Protein AF-A0A966SZX9-F1 (afdb_monomer)

pLDDT: mean 75.51, std 13.99, range [46.88, 98.06]

Mean predicted aligned error: 14.28 Å

Foldseek 3Di:
DDDPDPPPDDDPDDDPCCVVPDPDPPPVVVVVVVVVVVVVVVVVVVVVQVVCCVVPVDHSVVVVVD

Sequence (66 aa):
MPNSDPAFQYEPLERFGEGLTTRRPWNTAALRGVEQLNGRVAMLGFAAALVGELISGHGPAGQVLA

Solvent-accessible surface area (backbone atoms only — not comparable to full-atom values): 4328 Å² total; per-residue (Å²): 140,82,87,84,70,79,79,80,78,75,75,80,83,73,60,90,57,48,88,78,73,47,89,67,80,73,69,59,76,60,47,58,55,53,52,53,50,52,52,52,52,48,54,50,53,50,52,49,37,53,52,47,21,72,76,65,76,43,55,62,71,62,69,73,76,105

Radius of gyration: 23.75 Å; Cα contacts (8 Å, |Δi|>4): 13; chains: 1; bounding box: 46×47×51 Å

Nearest PDB structures (foldseek):
  7xqp-assembly1_6  TM=8.351E-01  e=4.774E+00  Physcomitrium patens

Secondary structure (DSSP, 8-state):
---------PPP-PPTTHHHHS-PPP-HHHHHHHHHHHHHHHHHHHHHHHHHHHHHSS-HHHHH--

Structure (mmCIF, N/CA/C/O backbone):
data_AF-A0A966SZX9-F1
#
_entry.id   AF-A0A966SZX9-F1
#
loop_
_atom_site.group_PDB
_atom_site.id
_atom_site.type_symbol
_atom_site.label_atom_id
_atom_site.label_alt_id
_atom_site.label_comp_id
_atom_site.label_asym_id
_atom_site.label_entity_id
_atom_site.label_seq_id
_atom_site.pdbx_PDB_ins_code
_atom_site.Cartn_x
_atom_site.Cartn_y
_atom_site.Cartn_z
_atom_site.occupancy
_atom_site.B_iso_or_equiv
_atom_site.auth_seq_id
_atom_site.auth_comp_id
_atom_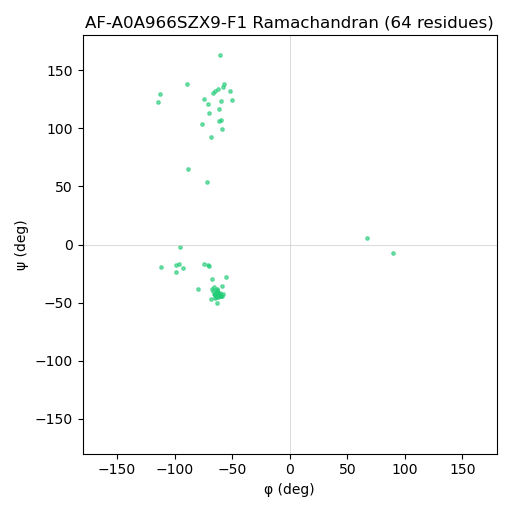site.auth_asym_id
_atom_site.auth_atom_id
_atom_site.pdbx_PDB_model_num
ATOM 1 N N . MET A 1 1 ? 23.052 -38.206 -30.583 1.00 56.16 1 MET A N 1
ATOM 2 C CA . MET A 1 1 ? 22.808 -37.310 -29.436 1.00 56.16 1 MET A CA 1
ATOM 3 C C . MET A 1 1 ? 23.078 -35.881 -29.883 1.00 56.16 1 MET A C 1
ATOM 5 O O . MET A 1 1 ? 24.204 -35.637 -30.301 1.00 56.16 1 MET A O 1
ATOM 9 N N . PRO A 1 2 ? 22.111 -34.956 -29.818 1.00 48.69 2 PRO A N 1
ATOM 10 C CA . PRO A 1 2 ? 22.429 -33.547 -29.657 1.00 48.69 2 PRO A CA 1
ATOM 11 C C . PRO A 1 2 ? 21.907 -33.066 -28.302 1.00 48.69 2 PRO A C 1
ATOM 13 O O . PRO A 1 2 ? 20.735 -33.218 -27.968 1.00 48.69 2 PRO A O 1
ATOM 16 N N . ASN A 1 3 ? 22.839 -32.549 -27.514 1.00 57.44 3 ASN A N 1
ATOM 17 C CA . ASN A 1 3 ? 22.629 -31.996 -26.192 1.00 57.44 3 ASN A CA 1
ATOM 18 C C . ASN A 1 3 ? 21.849 -30.677 -26.320 1.00 57.44 3 ASN A C 1
ATOM 20 O O . ASN A 1 3 ? 22.349 -29.720 -26.909 1.00 57.44 3 ASN A O 1
ATOM 24 N N . SER A 1 4 ? 20.612 -30.644 -25.832 1.00 63.12 4 SER A N 1
ATOM 25 C CA . SER A 1 4 ? 19.769 -29.449 -25.786 1.00 63.12 4 SER A CA 1
ATOM 26 C C . SER A 1 4 ? 20.019 -28.693 -24.483 1.00 63.12 4 SER A C 1
ATOM 28 O O . SER A 1 4 ? 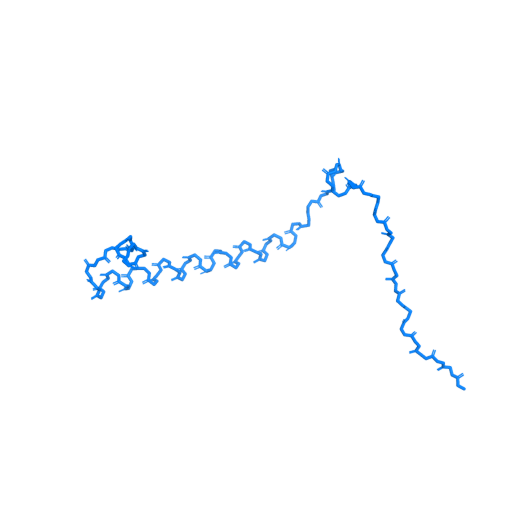19.134 -28.609 -23.633 1.00 63.12 4 SER A O 1
ATOM 30 N N . ASP A 1 5 ? 21.234 -28.174 -24.316 1.00 67.69 5 ASP A N 1
ATOM 31 C CA . ASP A 1 5 ? 21.501 -27.213 -23.249 1.00 67.69 5 ASP A CA 1
ATOM 32 C C . ASP A 1 5 ? 20.887 -25.868 -23.662 1.00 67.69 5 ASP A C 1
ATOM 34 O O . ASP A 1 5 ? 21.175 -25.380 -24.762 1.00 67.69 5 ASP A O 1
ATOM 38 N N . PRO A 1 6 ? 20.016 -25.253 -22.838 1.00 67.00 6 PRO A N 1
ATOM 39 C CA . PRO A 1 6 ? 19.510 -23.925 -23.132 1.00 67.00 6 PRO A CA 1
ATOM 40 C C . PRO A 1 6 ? 20.710 -22.984 -23.168 1.00 67.00 6 PRO A C 1
ATOM 42 O O . PRO A 1 6 ? 21.412 -22.821 -22.171 1.00 67.00 6 PRO A O 1
ATOM 45 N N . ALA A 1 7 ? 20.975 -22.399 -24.336 1.00 70.56 7 ALA A N 1
ATOM 46 C CA . ALA A 1 7 ? 22.016 -21.400 -24.494 1.00 70.56 7 ALA A CA 1
ATOM 47 C C . ALA A 1 7 ? 21.692 -20.234 -23.554 1.00 70.56 7 ALA A C 1
ATOM 49 O O . ALA A 1 7 ? 20.820 -19.415 -23.848 1.00 70.56 7 ALA A O 1
ATOM 50 N N . PHE A 1 8 ? 22.348 -20.200 -22.393 1.00 68.31 8 PHE A N 1
ATOM 51 C CA . PHE A 1 8 ? 22.246 -19.094 -21.458 1.00 68.31 8 PHE A CA 1
ATOM 52 C C . PHE A 1 8 ? 22.718 -17.839 -22.189 1.00 68.31 8 PHE A C 1
ATOM 54 O O . PHE A 1 8 ? 23.901 -17.688 -22.498 1.00 68.31 8 PHE A O 1
ATOM 61 N N . GLN A 1 9 ? 21.772 -16.962 -22.526 1.00 70.25 9 GLN A N 1
ATOM 62 C CA . GLN A 1 9 ? 22.090 -15.650 -23.066 1.00 70.25 9 GLN A CA 1
ATOM 63 C C . GLN A 1 9 ? 22.555 -14.793 -21.899 1.00 70.25 9 GLN A C 1
ATOM 65 O O . GLN A 1 9 ? 21.763 -14.385 -21.051 1.00 70.25 9 GLN A O 1
ATOM 70 N N . TYR A 1 10 ? 23.864 -14.591 -21.821 1.00 71.19 10 TYR A N 1
ATOM 71 C CA . TYR A 1 10 ? 24.440 -13.656 -20.874 1.00 71.19 10 TYR A CA 1
ATOM 72 C C . TYR A 1 10 ? 24.105 -12.241 -21.331 1.00 71.19 10 TYR A C 1
ATOM 74 O O . TYR A 1 10 ? 24.475 -11.839 -22.435 1.00 71.19 10 TYR A O 1
ATOM 82 N N . GLU A 1 11 ? 23.419 -11.492 -20.473 1.00 70.25 11 GLU A N 1
ATOM 83 C CA . GLU A 1 11 ? 23.269 -10.056 -20.668 1.00 70.25 11 GLU A CA 1
ATOM 84 C C . GLU A 1 11 ? 24.671 -9.419 -20.622 1.00 70.25 11 GLU A C 1
ATOM 86 O O . GLU A 1 11 ? 25.468 -9.773 -19.740 1.00 70.25 11 GLU A O 1
ATOM 91 N N . PRO A 1 12 ? 25.021 -8.522 -21.560 1.00 76.94 12 PRO A N 1
ATOM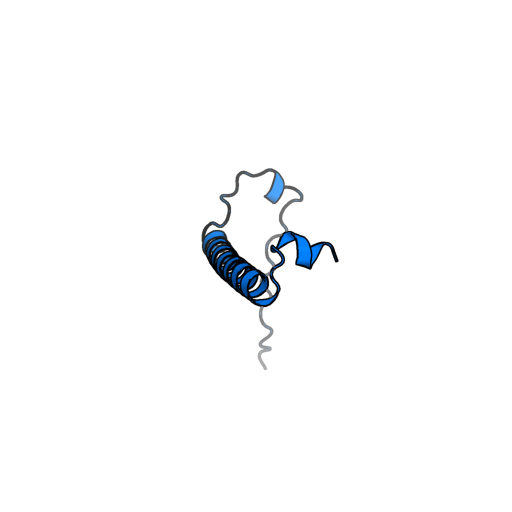 92 C CA . PRO A 1 12 ? 26.292 -7.815 -21.520 1.00 76.94 12 PRO A CA 1
ATOM 93 C C . PRO A 1 12 ? 26.501 -7.154 -20.155 1.00 76.94 12 PRO A C 1
ATOM 95 O O . PRO A 1 12 ? 25.611 -6.481 -19.637 1.00 76.94 12 PRO A O 1
ATOM 98 N N . LEU A 1 13 ? 27.685 -7.348 -19.568 1.00 71.94 13 LEU A N 1
ATOM 99 C CA . LEU A 1 13 ? 28.034 -6.763 -18.277 1.00 71.94 13 LEU A CA 1
ATOM 100 C C . LEU A 1 13 ? 27.982 -5.231 -18.390 1.00 71.94 13 LEU A C 1
ATOM 102 O O . LEU A 1 13 ? 28.864 -4.628 -19.007 1.00 71.94 13 LEU A O 1
ATOM 106 N N . GLU A 1 14 ? 26.950 -4.607 -17.817 1.00 67.88 14 GLU A N 1
ATOM 107 C CA . GLU A 1 14 ? 26.842 -3.148 -17.784 1.00 67.88 14 GLU A CA 1
ATOM 108 C C . GLU A 1 14 ? 28.071 -2.555 -17.090 1.00 67.88 14 GLU A C 1
ATOM 110 O O . GLU A 1 14 ? 28.520 -3.040 -16.043 1.00 67.88 14 GLU A O 1
ATOM 115 N N . ARG A 1 15 ? 28.638 -1.487 -17.662 1.00 76.62 15 ARG A N 1
ATOM 116 C CA . ARG A 1 15 ? 29.758 -0.802 -17.023 1.00 76.62 15 ARG A CA 1
ATOM 117 C C . ARG A 1 15 ? 29.254 -0.197 -15.711 1.00 76.62 15 ARG A C 1
ATOM 119 O O . ARG A 1 15 ? 28.214 0.459 -15.673 1.00 76.62 15 ARG A O 1
ATOM 126 N N . PHE A 1 16 ? 29.995 -0.407 -14.623 1.00 72.75 16 PHE A N 1
ATOM 127 C CA . PHE A 1 16 ? 29.620 0.104 -13.304 1.00 72.75 16 PHE A CA 1
ATOM 128 C C . PHE A 1 16 ? 29.279 1.603 -13.363 1.00 72.75 16 PHE A C 1
ATOM 130 O O . PHE A 1 16 ? 30.077 2.413 -13.835 1.00 72.75 16 PHE A O 1
ATOM 137 N N . GLY A 1 17 ? 28.078 1.957 -12.897 1.00 68.62 17 GLY A N 1
ATOM 138 C CA . GLY A 1 17 ? 27.573 3.331 -12.883 1.00 68.62 17 GLY A CA 1
ATOM 139 C C . GLY A 1 17 ? 26.812 3.764 -14.137 1.00 68.62 17 GLY A C 1
ATOM 140 O O . GLY A 1 17 ? 26.196 4.826 -14.112 1.00 68.62 17 GLY A O 1
ATOM 141 N N . GLU A 1 18 ? 26.774 2.969 -15.207 1.00 73.19 18 GLU A N 1
ATOM 142 C CA . GLU A 1 18 ? 26.083 3.339 -16.448 1.00 73.19 18 GLU A CA 1
ATOM 143 C C . GLU A 1 18 ? 24.567 3.506 -16.241 1.00 73.19 18 GLU A C 1
ATOM 145 O O . GLU A 1 18 ? 23.998 4.488 -16.712 1.00 73.19 18 GLU A O 1
ATOM 150 N N . GLY A 1 19 ? 23.936 2.651 -15.428 1.00 66.50 19 GLY A N 1
ATOM 151 C CA . GLY A 1 19 ? 22.531 2.797 -15.020 1.00 66.50 19 GLY A CA 1
ATOM 152 C C . GLY A 1 19 ? 22.241 3.964 -14.059 1.00 66.50 19 GLY A C 1
ATOM 153 O O . GLY A 1 19 ? 21.095 4.386 -13.950 1.00 66.50 19 GLY A O 1
ATOM 154 N N . LEU A 1 20 ? 23.264 4.509 -13.385 1.00 69.50 20 LEU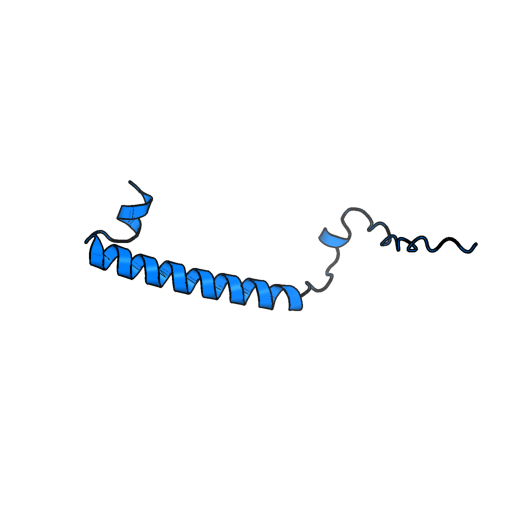 A N 1
ATOM 155 C CA . LEU A 1 20 ? 23.135 5.624 -12.428 1.00 69.50 20 LEU A CA 1
ATOM 156 C C . LEU A 1 20 ? 23.496 6.987 -13.039 1.00 69.50 20 LEU A C 1
ATOM 158 O O . LEU A 1 20 ? 23.075 8.024 -12.532 1.00 69.50 20 LEU A O 1
ATOM 162 N N . THR A 1 21 ? 24.305 6.993 -14.102 1.00 69.88 21 THR A N 1
ATOM 163 C CA . THR A 1 21 ? 24.872 8.207 -14.717 1.00 69.88 21 THR A CA 1
ATOM 164 C C . THR A 1 21 ? 24.317 8.497 -16.109 1.00 69.88 21 THR A C 1
ATOM 166 O O . THR A 1 21 ? 24.375 9.638 -16.568 1.00 69.88 21 THR A O 1
ATOM 169 N N . THR A 1 22 ? 23.730 7.501 -16.779 1.00 68.00 22 THR A N 1
ATOM 170 C CA . THR A 1 22 ? 23.079 7.683 -18.080 1.00 68.00 22 THR A CA 1
ATOM 171 C C . THR A 1 22 ? 21.615 8.062 -17.895 1.00 68.00 22 THR A C 1
ATOM 173 O O . THR A 1 22 ? 20.893 7.444 -17.116 1.00 68.00 22 THR A O 1
ATOM 176 N N . ARG A 1 23 ? 21.127 9.025 -18.689 1.00 61.53 23 ARG A N 1
ATOM 177 C CA . ARG A 1 23 ? 19.691 9.334 -18.833 1.00 61.53 23 ARG A CA 1
ATOM 178 C C . ARG A 1 23 ? 18.958 8.235 -19.618 1.00 61.53 23 ARG A C 1
ATOM 180 O O . ARG A 1 23 ? 18.340 8.521 -20.643 1.00 61.53 23 ARG A O 1
ATOM 187 N N . ARG A 1 24 ? 19.059 6.968 -19.202 1.00 68.12 24 ARG A N 1
ATOM 188 C CA . ARG A 1 24 ? 18.243 5.912 -19.810 1.00 68.12 24 ARG A CA 1
ATOM 189 C C . ARG A 1 24 ? 16.781 6.203 -19.449 1.00 68.12 24 ARG A C 1
ATOM 191 O O . ARG A 1 24 ? 16.505 6.492 -18.283 1.00 68.12 24 ARG A O 1
ATOM 198 N N . PRO A 1 25 ? 15.850 6.199 -20.419 1.00 67.19 25 PRO A N 1
ATOM 199 C CA . PRO A 1 25 ? 14.444 6.417 -20.119 1.00 67.19 25 PRO A CA 1
ATOM 200 C C . PRO A 1 25 ? 13.986 5.323 -19.156 1.00 67.19 25 PRO A C 1
ATOM 202 O O . PRO A 1 25 ? 14.147 4.134 -19.434 1.00 67.19 25 PRO A O 1
ATOM 205 N N . TRP A 1 26 ? 13.458 5.730 -18.002 1.00 68.81 26 TRP A N 1
ATOM 206 C CA . TRP A 1 26 ? 12.916 4.791 -17.030 1.00 68.81 26 TRP A CA 1
ATOM 207 C C . TRP A 1 26 ? 11.827 3.952 -17.696 1.00 68.81 26 TRP A C 1
ATOM 209 O O . TRP A 1 26 ? 11.014 4.482 -18.457 1.00 68.81 26 TRP A O 1
ATOM 219 N N . ASN A 1 27 ? 11.793 2.649 -17.419 1.00 68.25 27 ASN A N 1
ATOM 220 C CA . ASN A 1 27 ? 10.758 1.779 -17.958 1.00 68.25 27 ASN A CA 1
ATOM 221 C C . ASN A 1 27 ? 9.399 2.143 -17.327 1.00 68.25 27 ASN A C 1
ATOM 223 O O . ASN A 1 27 ? 9.022 1.656 -16.261 1.00 68.25 27 ASN A O 1
ATOM 227 N N . THR A 1 28 ? 8.657 3.028 -17.991 1.00 67.94 28 THR A N 1
ATOM 228 C CA . THR A 1 28 ? 7.356 3.527 -17.529 1.00 67.94 28 THR A CA 1
ATOM 229 C C . THR A 1 28 ? 6.249 2.480 -17.611 1.00 67.94 28 THR A C 1
ATOM 231 O O . THR A 1 28 ? 5.231 2.609 -16.931 1.00 67.94 28 THR A O 1
ATOM 234 N N . ALA A 1 29 ? 6.448 1.405 -18.381 1.00 69.88 29 ALA A N 1
ATOM 235 C CA . ALA A 1 29 ? 5.508 0.290 -18.411 1.00 69.88 29 ALA A CA 1
ATOM 236 C C . ALA A 1 29 ? 5.463 -0.430 -17.054 1.00 69.88 29 ALA A C 1
ATOM 238 O O . ALA A 1 29 ? 4.381 -0.798 -16.596 1.00 69.88 29 ALA A O 1
ATOM 239 N N . ALA A 1 30 ? 6.609 -0.552 -16.374 1.00 69.62 30 ALA A N 1
ATOM 240 C CA . ALA A 1 30 ? 6.669 -1.083 -15.016 1.00 69.62 30 ALA A CA 1
ATOM 241 C C . ALA A 1 30 ? 5.997 -0.138 -14.000 1.00 69.62 30 ALA A C 1
ATOM 243 O O . ALA A 1 30 ? 5.278 -0.610 -13.122 1.00 69.62 30 ALA A O 1
ATOM 244 N N . LEU A 1 31 ? 6.146 1.187 -14.156 1.00 77.94 31 LEU A N 1
ATOM 245 C CA . LEU A 1 31 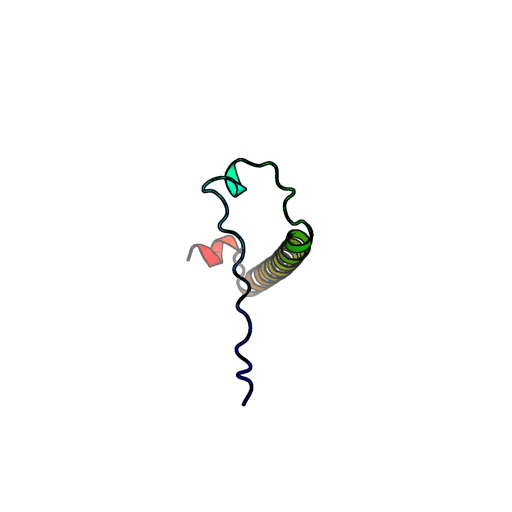? 5.549 2.184 -13.249 1.00 77.94 31 LEU A CA 1
ATOM 246 C C . LEU A 1 31 ? 4.025 2.061 -13.157 1.00 77.94 31 LEU A C 1
ATOM 248 O O . LEU A 1 31 ? 3.484 2.055 -12.055 1.00 77.94 31 LEU A O 1
ATOM 252 N N . ARG A 1 32 ? 3.335 1.857 -14.285 1.00 83.94 32 ARG A N 1
ATOM 253 C CA . ARG A 1 32 ? 1.865 1.750 -14.310 1.00 83.94 32 ARG A CA 1
ATOM 254 C C . ARG A 1 32 ? 1.332 0.609 -13.437 1.00 83.94 32 ARG A C 1
ATOM 256 O O . ARG A 1 32 ? 0.248 0.717 -12.864 1.00 83.94 32 ARG A O 1
ATOM 263 N N . GLY A 1 33 ? 2.056 -0.509 -13.371 1.00 87.38 33 GLY A N 1
ATOM 264 C CA . GLY A 1 33 ? 1.678 -1.645 -12.527 1.00 87.38 33 GLY A CA 1
ATOM 265 C C . GLY A 1 33 ? 1.809 -1.308 -11.043 1.00 87.38 33 GLY A C 1
ATOM 266 O O . GLY A 1 33 ? 0.877 -1.533 -10.271 1.00 87.38 33 GLY A O 1
ATOM 267 N N . VAL A 1 34 ? 2.940 -0.708 -10.670 1.00 88.44 34 VAL A N 1
ATOM 268 C CA . VAL A 1 34 ? 3.242 -0.322 -9.285 1.00 88.44 34 VAL A CA 1
ATOM 269 C C . VAL A 1 34 ? 2.289 0.773 -8.798 1.00 88.44 34 VAL A C 1
ATOM 271 O O . VAL A 1 34 ? 1.755 0.674 -7.699 1.00 88.44 34 VAL A O 1
ATOM 274 N N . GLU A 1 35 ? 1.999 1.776 -9.628 1.00 91.62 35 GLU A N 1
ATOM 275 C CA . GLU A 1 35 ? 1.069 2.866 -9.306 1.00 91.62 35 GLU A CA 1
ATOM 276 C C . GLU A 1 35 ? -0.355 2.359 -9.054 1.00 91.62 35 GLU A C 1
ATOM 278 O O . GLU A 1 35 ? -0.981 2.731 -8.061 1.00 91.62 35 GLU A O 1
ATOM 283 N N . GLN A 1 36 ? -0.862 1.465 -9.909 1.00 94.50 36 GLN A N 1
ATOM 284 C CA . GLN A 1 36 ? -2.192 0.882 -9.718 1.00 94.50 36 GLN A CA 1
ATOM 285 C C . GLN A 1 36 ? -2.263 -0.010 -8.479 1.00 94.50 36 GLN A C 1
ATOM 287 O O . GLN A 1 36 ? -3.266 0.025 -7.764 1.00 94.50 36 GLN A O 1
ATOM 292 N N . LEU A 1 37 ? -1.223 -0.808 -8.218 1.00 95.19 37 LEU A N 1
ATOM 293 C CA . LEU A 1 37 ? -1.164 -1.646 -7.025 1.00 95.19 37 LEU A CA 1
ATOM 294 C C . LEU A 1 37 ? -1.155 -0.781 -5.761 1.00 95.19 37 LEU A C 1
ATOM 296 O O . LEU A 1 37 ? -1.994 -0.979 -4.884 1.00 95.19 37 LEU A O 1
ATOM 300 N N . ASN A 1 38 ? -0.276 0.221 -5.709 1.00 96.06 38 ASN A N 1
ATOM 301 C CA . ASN A 1 38 ? -0.177 1.149 -4.586 1.00 96.06 38 ASN A CA 1
ATOM 302 C C . ASN A 1 38 ? -1.497 1.893 -4.356 1.00 96.06 38 ASN A C 1
ATOM 304 O O . ASN A 1 38 ? -1.966 1.969 -3.223 1.00 96.06 38 ASN A O 1
ATOM 308 N N . GLY A 1 39 ? -2.140 2.378 -5.423 1.00 97.06 39 GLY A N 1
ATOM 309 C CA . GLY A 1 39 ? -3.439 3.042 -5.330 1.00 97.06 39 GLY A CA 1
ATOM 310 C C . GLY A 1 39 ? -4.532 2.137 -4.753 1.00 97.06 39 GLY A C 1
ATOM 311 O O . GLY A 1 39 ? -5.273 2.553 -3.865 1.00 97.06 39 GLY A O 1
ATOM 312 N N . ARG A 1 40 ? -4.609 0.874 -5.194 1.00 98.06 40 ARG A N 1
ATOM 313 C CA . ARG A 1 40 ? -5.588 -0.100 -4.673 1.00 98.06 40 ARG A CA 1
ATOM 314 C C . ARG A 1 40 ? -5.343 -0.434 -3.205 1.00 98.06 40 ARG A C 1
ATOM 316 O O . ARG A 1 40 ? -6.291 -0.471 -2.425 1.00 98.06 40 ARG A O 1
ATOM 323 N N . VAL A 1 41 ? -4.085 -0.649 -2.824 1.00 97.62 41 VAL A N 1
ATOM 324 C CA . VAL A 1 41 ? -3.708 -0.916 -1.428 1.00 97.62 41 VAL A CA 1
ATOM 325 C C . VAL A 1 41 ? -4.046 0.286 -0.543 1.00 97.62 41 VAL A C 1
ATOM 327 O O . VAL A 1 41 ? -4.604 0.100 0.535 1.00 97.62 41 VAL A O 1
ATOM 330 N N . ALA A 1 42 ? -3.806 1.511 -1.017 1.00 96.75 42 ALA A N 1
ATOM 331 C CA . ALA A 1 42 ? -4.174 2.725 -0.295 1.00 96.75 42 ALA A CA 1
ATOM 332 C C . ALA A 1 42 ? -5.694 2.838 -0.069 1.00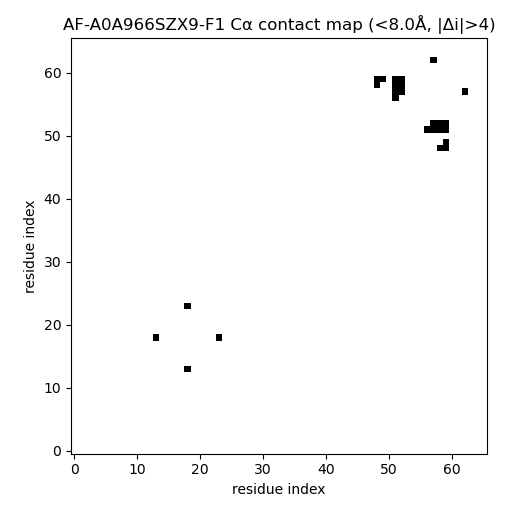 96.75 42 ALA A C 1
ATOM 334 O O . ALA A 1 42 ? -6.122 3.140 1.043 1.00 96.75 42 ALA A O 1
ATOM 335 N N . MET A 1 43 ? -6.517 2.538 -1.083 1.00 98.06 43 MET A N 1
ATOM 336 C CA . MET A 1 43 ? -7.983 2.534 -0.942 1.00 98.06 43 MET A CA 1
ATOM 337 C C . MET A 1 43 ? -8.461 1.506 0.091 1.00 98.06 43 MET A C 1
ATOM 339 O O . MET A 1 43 ? -9.325 1.819 0.910 1.00 98.06 43 MET A O 1
ATOM 343 N N . LEU A 1 44 ? -7.886 0.299 0.082 1.00 97.06 44 LEU A N 1
ATOM 344 C CA . LEU A 1 44 ? -8.201 -0.741 1.065 1.00 97.06 44 LEU A CA 1
ATOM 345 C C . LEU A 1 44 ? -7.790 -0.328 2.482 1.00 97.06 44 LEU A C 1
ATOM 347 O O . LEU A 1 44 ? -8.584 -0.480 3.406 1.00 97.06 44 LEU A O 1
ATOM 351 N N . GLY A 1 45 ? -6.586 0.227 2.649 1.00 93.00 45 GLY A N 1
ATOM 352 C CA . GLY A 1 45 ? -6.106 0.7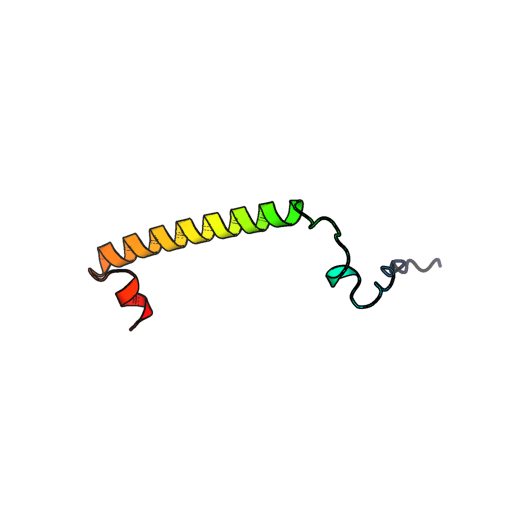22 3.940 1.00 93.00 45 GLY A CA 1
ATOM 353 C C . GLY A 1 45 ? -6.994 1.833 4.502 1.00 93.00 45 GLY A C 1
ATOM 354 O O . GLY A 1 45 ? -7.344 1.806 5.678 1.00 93.00 45 GLY A O 1
ATOM 355 N N . PHE A 1 46 ? -7.435 2.762 3.652 1.00 93.50 46 PHE A N 1
ATOM 356 C CA . PHE A 1 46 ? -8.368 3.816 4.044 1.00 93.50 46 PHE A CA 1
ATOM 357 C C . PHE A 1 46 ? -9.744 3.264 4.445 1.00 93.50 46 PHE A C 1
ATOM 359 O O . PHE A 1 46 ? -10.273 3.627 5.494 1.00 93.50 46 PHE A O 1
ATOM 366 N N . ALA A 1 47 ? -10.313 2.349 3.656 1.00 95.12 47 ALA A N 1
ATOM 367 C CA . ALA A 1 47 ? -11.592 1.724 3.986 1.00 95.12 47 ALA A CA 1
ATOM 368 C C . ALA A 1 47 ? -11.522 0.935 5.306 1.00 95.12 47 ALA A C 1
ATOM 370 O O . ALA A 1 47 ? -12.420 1.042 6.140 1.00 95.12 47 ALA A O 1
ATOM 371 N N . ALA A 1 48 ? -10.436 0.189 5.522 1.00 90.81 48 ALA A N 1
ATOM 372 C CA . ALA A 1 48 ? -10.199 -0.541 6.762 1.00 90.81 48 ALA A CA 1
ATOM 373 C C . ALA A 1 48 ? -10.061 0.402 7.968 1.00 90.81 48 ALA A C 1
ATOM 375 O O . ALA A 1 48 ? -10.629 0.117 9.018 1.00 90.81 48 ALA A O 1
ATOM 376 N N . ALA A 1 49 ? -9.376 1.539 7.807 1.00 88.38 49 ALA A N 1
ATOM 377 C CA . ALA A 1 49 ? -9.257 2.560 8.846 1.00 88.38 49 ALA A CA 1
ATOM 378 C C . ALA A 1 49 ? -10.622 3.134 9.260 1.00 88.38 49 ALA A C 1
ATOM 380 O O . ALA A 1 49 ? -10.903 3.218 10.452 1.00 88.38 49 ALA A O 1
ATOM 381 N N . LEU A 1 50 ? -11.497 3.453 8.297 1.00 88.56 50 LEU A N 1
ATOM 382 C CA . LEU A 1 50 ? -12.852 3.945 8.583 1.00 88.56 50 LEU A CA 1
ATOM 383 C C . LEU A 1 50 ? -13.706 2.908 9.322 1.00 88.56 50 LEU A C 1
ATOM 385 O O . LEU A 1 50 ? -14.399 3.240 10.281 1.00 88.56 50 LEU A O 1
ATOM 389 N N . VAL A 1 51 ? -13.661 1.646 8.886 1.00 90.00 51 VAL A N 1
ATOM 390 C CA . VAL A 1 51 ? -14.386 0.553 9.554 1.00 90.00 51 VAL A CA 1
ATOM 391 C C . VAL A 1 51 ? -13.835 0.326 10.963 1.00 90.00 51 VAL A C 1
ATOM 393 O O . VAL A 1 51 ? -14.608 0.169 11.907 1.00 90.00 51 VAL A O 1
ATOM 396 N N . GLY A 1 52 ? -12.511 0.351 11.122 1.00 84.62 52 GLY A N 1
ATOM 397 C CA . GLY A 1 52 ? -11.845 0.239 12.415 1.00 84.62 52 GLY A CA 1
ATOM 398 C C . GLY A 1 52 ? -12.251 1.359 13.370 1.00 84.62 52 GLY A C 1
ATOM 399 O O . GLY A 1 52 ? -12.574 1.083 14.524 1.00 84.62 52 GLY A O 1
ATOM 400 N N . GLU A 1 53 ? -12.301 2.601 12.896 1.00 85.81 53 GLU A N 1
ATOM 401 C CA . GLU A 1 53 ? -12.756 3.753 13.678 1.00 85.81 53 GLU A CA 1
ATOM 402 C C . GLU A 1 53 ? -14.233 3.627 14.068 1.00 85.81 53 GLU A C 1
ATOM 404 O O . GLU A 1 53 ? -14.578 3.836 15.229 1.00 85.81 53 GLU A O 1
ATOM 409 N N . LEU A 1 54 ? -15.097 3.189 13.147 1.00 85.81 54 LEU A N 1
ATOM 410 C CA . LEU A 1 54 ? -16.524 3.003 13.418 1.00 85.81 54 LEU A CA 1
ATOM 411 C C . LEU A 1 54 ? -16.789 1.938 14.495 1.00 85.81 54 LEU A C 1
ATOM 413 O O . LEU A 1 54 ? -17.690 2.103 15.314 1.00 85.81 54 LEU A O 1
ATOM 417 N N . ILE A 1 55 ? -16.019 0.846 14.496 1.00 86.19 55 ILE A N 1
ATOM 418 C CA . ILE A 1 55 ? -16.179 -0.257 15.457 1.00 86.19 55 ILE A CA 1
ATOM 419 C C . ILE A 1 55 ? -15.535 0.079 16.810 1.00 86.19 55 ILE A C 1
ATOM 421 O O . ILE A 1 55 ? -16.076 -0.283 17.853 1.00 86.19 55 ILE A O 1
ATOM 425 N N . SER A 1 56 ? -14.376 0.745 16.810 1.00 78.25 56 SER A N 1
ATOM 426 C CA . SER A 1 56 ? -13.577 0.978 18.025 1.00 78.25 56 SER A CA 1
ATOM 427 C C . SER A 1 56 ? -13.803 2.337 18.693 1.00 78.25 56 SER A C 1
ATOM 429 O O . SER A 1 56 ? -13.399 2.521 19.842 1.00 78.25 56 SER A O 1
ATOM 431 N N . GLY A 1 57 ? -14.395 3.306 17.988 1.00 72.31 57 GLY A N 1
ATOM 432 C CA . GLY A 1 57 ? -14.549 4.689 18.450 1.00 72.31 57 GLY A CA 1
ATOM 433 C C . GLY A 1 57 ? -13.232 5.469 18.579 1.00 72.31 57 GLY A C 1
ATOM 434 O O . GLY A 1 57 ? -13.245 6.599 19.061 1.00 72.31 57 GLY A O 1
ATOM 435 N N . HIS A 1 58 ? -12.103 4.882 18.170 1.00 67.50 58 HIS A N 1
ATOM 436 C CA . HIS A 1 58 ? -10.783 5.506 18.178 1.00 67.50 58 HIS A CA 1
ATOM 437 C C . HIS A 1 58 ? -10.319 5.703 16.737 1.00 67.50 58 HIS A C 1
ATOM 439 O O . HIS A 1 58 ? -10.346 4.767 15.939 1.00 67.50 58 HIS A O 1
ATOM 445 N N . GLY A 1 59 ? -9.877 6.918 16.405 1.00 65.56 59 GLY A N 1
ATOM 446 C CA . GLY A 1 59 ? -9.368 7.218 15.069 1.00 65.56 59 GLY A CA 1
ATOM 447 C C . GLY A 1 59 ? -8.146 6.361 14.699 1.00 65.56 59 GLY A C 1
ATOM 448 O O . GLY A 1 59 ? -7.476 5.821 15.584 1.00 65.56 59 GLY A O 1
ATOM 449 N N . PRO A 1 60 ? -7.787 6.268 13.408 1.00 60.34 60 PRO A N 1
ATOM 450 C CA . PRO A 1 60 ? -6.710 5.400 12.919 1.00 60.34 60 PRO A CA 1
ATOM 451 C C . PRO A 1 60 ? -5.343 5.624 13.589 1.00 60.34 60 PRO A C 1
ATOM 453 O O .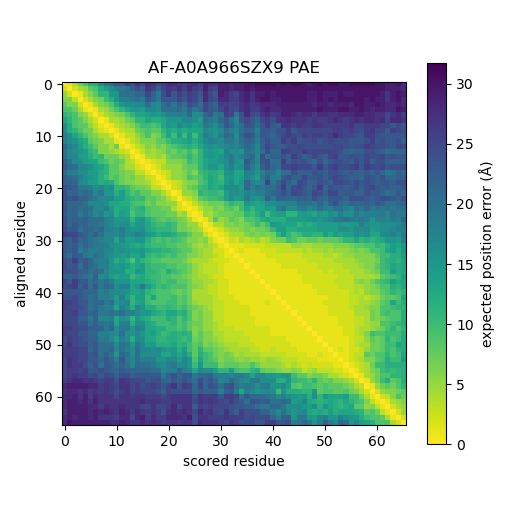 PRO A 1 60 ? -4.566 4.683 13.730 1.00 60.34 60 PRO A O 1
ATOM 456 N N . ALA A 1 61 ? -5.054 6.836 14.075 1.00 58.81 61 ALA A N 1
ATOM 457 C CA . ALA A 1 61 ? -3.844 7.118 14.852 1.00 58.81 61 ALA A CA 1
ATOM 458 C C . ALA A 1 61 ? -3.828 6.419 16.228 1.00 58.81 61 ALA A C 1
ATOM 460 O O . ALA A 1 61 ? -2.761 6.063 16.716 1.00 58.81 61 ALA A O 1
ATOM 461 N N . GLY A 1 62 ? -4.993 6.178 16.836 1.00 57.31 62 GLY A N 1
ATOM 462 C CA . GLY A 1 62 ? -5.124 5.478 18.116 1.00 57.31 62 GLY A CA 1
ATOM 463 C C . GLY A 1 62 ? -4.899 3.964 18.030 1.00 57.31 62 GLY A C 1
ATOM 464 O O . GLY A 1 62 ? -4.639 3.347 19.054 1.00 57.31 62 GLY A O 1
ATOM 465 N N . GLN A 1 63 ? -4.955 3.368 16.831 1.00 51.25 63 GLN A N 1
ATOM 466 C CA . GLN A 1 63 ? -4.747 1.925 16.627 1.00 51.25 63 GLN A CA 1
ATOM 467 C C . GLN A 1 63 ? -3.293 1.542 16.301 1.00 51.25 63 GLN A C 1
ATOM 469 O O . GLN A 1 63 ? -2.924 0.388 16.479 1.00 51.25 63 GLN A O 1
ATOM 474 N N . VAL A 1 64 ? -2.466 2.482 15.826 1.00 57.47 64 VAL A N 1
ATOM 475 C CA . VAL A 1 64 ? -1.055 2.223 15.454 1.00 57.47 64 VAL A CA 1
ATOM 476 C C . VAL A 1 64 ? -0.072 2.647 16.560 1.00 57.47 64 VAL A C 1
ATOM 478 O O . VAL A 1 64 ? 1.077 2.219 16.562 1.00 57.47 64 VAL A O 1
ATOM 481 N N . LEU A 1 65 ? -0.512 3.487 17.503 1.00 52.81 65 LEU A N 1
ATOM 482 C CA . LEU A 1 65 ? 0.291 3.992 18.629 1.00 52.81 65 LEU A CA 1
ATOM 483 C 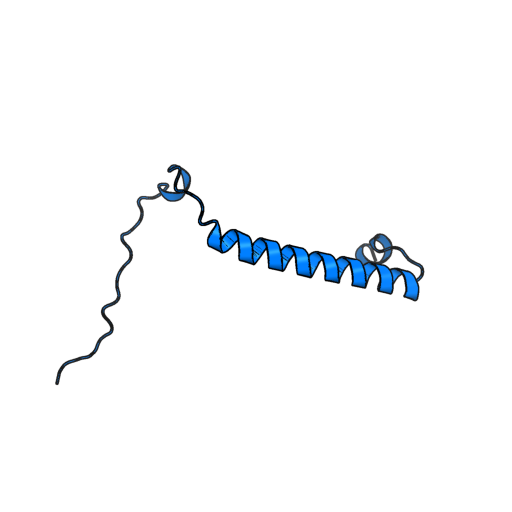C . LEU A 1 65 ? 0.132 3.190 19.937 1.00 52.81 65 LEU A C 1
ATOM 485 O O . LEU A 1 65 ? 0.780 3.548 20.921 1.00 52.81 65 LEU A O 1
ATOM 489 N N . ALA A 1 66 ? -0.719 2.158 19.959 1.00 46.88 66 ALA A N 1
ATOM 490 C CA . ALA A 1 66 ? -0.948 1.293 21.121 1.00 46.88 66 ALA A CA 1
ATOM 491 C C . ALA A 1 66 ? -0.092 0.019 21.073 1.00 46.88 66 ALA A C 1
ATOM 493 O O . ALA A 1 66 ? 0.045 -0.557 19.969 1.00 46.88 66 ALA A O 1
#